Protein AF-A0A6B2XYH4-F1 (afdb_monomer_lite)

Radius of gyration: 12.77 Å; chains: 1; bounding box: 37×20×31 Å

Secondary structure (DSSP, 8-state):
--HHHHHHHTT--HHHHHHHS--GGGTTSS-GGGHHHHHHHHHHHHTTSS-TTPPP-HHHHHHHHHHHHSSPPP---

pLDDT: mean 93.26, std 5.87, range [54.22, 97.81]

Sequence (77 aa):
EDVTRESIAAGVSPLELARATGLGPYAELLDSERLLPNLHRGYVEAEGRLPEGSPLDVGSLFAEMAVFHGRPPACHA

Foldseek 3Di:
DLVLVVCVVVVHALLNCLVVDAPPPCNPPPDSLVSSVVSVLVNCVVVVVDPRPDDDPPVVSQVVSCVSVVHHHDDDD

Structure (mmCIF, N/CA/C/O backbone):
data_AF-A0A6B2XYH4-F1
#
_entry.id   AF-A0A6B2XYH4-F1
#
loop_
_atom_site.group_PDB
_atom_site.id
_atom_site.type_symbol
_atom_site.label_atom_id
_atom_site.label_alt_id
_atom_site.label_comp_id
_atom_site.label_asym_id
_atom_site.label_entity_id
_atom_site.label_seq_id
_atom_site.pdbx_PDB_ins_code
_atom_site.Cartn_x
_atom_site.Cartn_y
_atom_site.Cartn_z
_atom_site.occupancy
_atom_site.B_iso_or_equiv
_atom_site.auth_seq_id
_atom_site.auth_comp_id
_atom_site.auth_asym_id
_atom_site.auth_atom_id
_atom_site.pdbx_PDB_model_num
ATOM 1 N N . GLU A 1 1 ? -16.929 5.249 -6.488 1.00 54.22 1 GLU A N 1
ATOM 2 C CA . GLU A 1 1 ? -17.153 4.620 -5.173 1.00 54.22 1 GLU A CA 1
ATOM 3 C C . GLU A 1 1 ? -15.799 4.349 -4.525 1.00 54.22 1 GLU A C 1
ATOM 5 O O . GLU A 1 1 ? -14.797 4.344 -5.237 1.00 54.22 1 GLU A O 1
ATOM 10 N N . ASP A 1 2 ? -15.738 4.252 -3.197 1.00 84.25 2 ASP A N 1
ATOM 11 C CA . ASP A 1 2 ? -14.484 4.058 -2.453 1.00 84.25 2 ASP A CA 1
ATOM 12 C C . ASP A 1 2 ? -14.133 2.563 -2.429 1.00 84.25 2 ASP A C 1
ATOM 14 O O . ASP A 1 2 ? -14.558 1.826 -1.537 1.00 84.25 2 ASP A O 1
ATOM 18 N N . VAL A 1 3 ? -13.376 2.121 -3.442 1.00 89.38 3 VAL A N 1
ATOM 19 C CA . VAL A 1 3 ? -12.991 0.713 -3.665 1.00 89.38 3 VAL A CA 1
ATOM 20 C C . VAL A 1 3 ? -12.369 0.062 -2.424 1.00 89.38 3 VAL A C 1
ATOM 22 O O . VAL A 1 3 ? -12.524 -1.138 -2.200 1.00 89.38 3 VAL A O 1
ATOM 25 N N . THR A 1 4 ? -11.707 0.852 -1.574 1.00 92.12 4 THR A N 1
ATOM 26 C CA . THR A 1 4 ? -11.099 0.367 -0.334 1.00 92.12 4 THR A CA 1
ATOM 27 C C . THR A 1 4 ? -12.166 -0.106 0.646 1.00 92.12 4 THR A C 1
ATOM 29 O O . THR A 1 4 ? -12.069 -1.214 1.168 1.00 92.12 4 THR A O 1
ATOM 32 N N . ARG A 1 5 ? -13.223 0.685 0.868 1.00 92.81 5 ARG A N 1
ATOM 33 C CA . ARG A 1 5 ? -14.306 0.323 1.801 1.00 92.81 5 ARG A CA 1
ATOM 34 C C . ARG A 1 5 ? -15.070 -0.911 1.351 1.00 92.81 5 ARG A C 1
ATOM 36 O O . ARG A 1 5 ? -15.405 -1.750 2.182 1.00 92.81 5 ARG A O 1
ATOM 43 N N . GLU A 1 6 ? -15.326 -1.028 0.055 1.00 94.06 6 GLU A N 1
ATOM 44 C CA . GLU A 1 6 ? -15.979 -2.208 -0.518 1.00 94.06 6 GLU A CA 1
ATOM 45 C C . GLU A 1 6 ? -15.129 -3.462 -0.322 1.00 94.06 6 GLU A C 1
ATOM 47 O O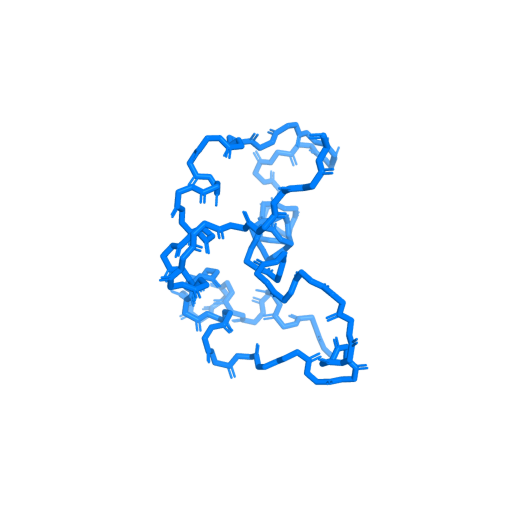 . GLU A 1 6 ? -15.631 -4.499 0.108 1.00 94.06 6 GLU A O 1
ATOM 52 N N . SER A 1 7 ? -13.824 -3.347 -0.556 1.00 95.75 7 SER A N 1
ATOM 53 C CA . SER A 1 7 ? -12.884 -4.457 -0.405 1.00 95.75 7 SER A CA 1
ATOM 54 C C . SER A 1 7 ? -12.724 -4.883 1.053 1.00 95.75 7 SER A C 1
ATOM 56 O O . SER A 1 7 ? -12.709 -6.079 1.339 1.00 95.75 7 SER A O 1
ATOM 58 N N . ILE A 1 8 ? -12.700 -3.925 1.987 1.00 95.88 8 ILE A N 1
ATOM 59 C CA . ILE A 1 8 ? -12.741 -4.196 3.431 1.00 95.88 8 ILE A CA 1
ATOM 60 C C . ILE A 1 8 ? -14.019 -4.960 3.792 1.00 95.88 8 ILE A C 1
ATOM 62 O O . ILE A 1 8 ? -13.949 -5.997 4.449 1.00 95.88 8 ILE A O 1
ATOM 66 N N . ALA A 1 9 ? -15.186 -4.487 3.340 1.00 95.88 9 ALA A N 1
ATOM 67 C CA . ALA A 1 9 ? -16.463 -5.147 3.610 1.00 95.88 9 ALA A CA 1
ATOM 68 C C . ALA A 1 9 ? -16.527 -6.569 3.022 1.00 95.88 9 ALA A C 1
ATOM 70 O O . ALA A 1 9 ? -17.162 -7.449 3.602 1.00 95.88 9 ALA A O 1
ATOM 71 N N . ALA A 1 10 ? -15.843 -6.802 1.900 1.00 96.12 10 ALA A N 1
ATOM 72 C CA . ALA A 1 10 ? -15.713 -8.106 1.258 1.00 96.12 10 ALA A CA 1
ATOM 73 C C . ALA A 1 10 ? -14.607 -8.999 1.861 1.00 96.12 10 ALA A C 1
ATOM 75 O O . ALA A 1 10 ? -14.457 -10.142 1.431 1.00 96.12 10 ALA A O 1
ATOM 76 N N . GLY A 1 11 ? -13.832 -8.512 2.839 1.00 96.88 11 GLY A N 1
ATOM 77 C CA . GLY A 1 11 ? -12.718 -9.255 3.438 1.00 96.88 11 GLY A CA 1
ATOM 78 C C . GLY A 1 11 ? -11.529 -9.475 2.496 1.00 96.88 11 GLY A C 1
ATOM 79 O O . GLY A 1 11 ? -10.735 -10.385 2.722 1.00 96.88 11 GLY A O 1
ATOM 80 N N . VAL A 1 12 ? -11.410 -8.666 1.442 1.00 97.81 12 VAL A N 1
ATOM 81 C CA . VAL A 1 12 ? -10.326 -8.732 0.455 1.00 97.81 12 VAL A CA 1
ATOM 82 C C . VAL A 1 12 ? -9.105 -8.006 1.008 1.00 97.81 12 VAL A C 1
ATOM 84 O O . VAL A 1 12 ? -9.207 -6.866 1.461 1.00 97.81 12 VAL A O 1
ATOM 87 N N . SER A 1 13 ? -7.935 -8.637 0.958 1.00 96.38 13 SER A N 1
ATOM 88 C CA . SER A 1 13 ? -6.680 -8.017 1.396 1.00 96.38 13 SER A CA 1
ATOM 89 C C . SER A 1 13 ? -6.166 -6.958 0.403 1.00 96.38 13 SER A C 1
ATOM 91 O O . SER A 1 13 ? -6.469 -7.030 -0.791 1.00 96.38 13 SER A O 1
ATOM 93 N N . PRO A 1 14 ? -5.308 -6.012 0.838 1.00 96.50 14 PRO A N 1
ATOM 94 C CA . PRO A 1 14 ? -4.664 -5.058 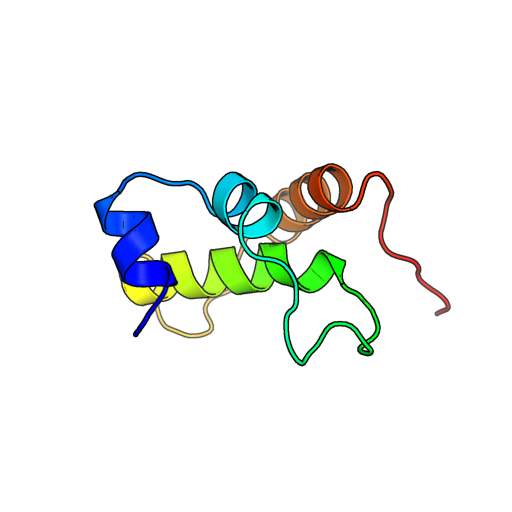-0.067 1.00 96.50 14 PRO A CA 1
ATOM 95 C C . PRO A 1 14 ? -3.906 -5.722 -1.224 1.00 96.50 14 PRO A C 1
ATOM 97 O O . PRO A 1 14 ? -3.938 -5.216 -2.342 1.00 96.50 14 PRO A O 1
ATOM 100 N N . LEU A 1 15 ? -3.254 -6.868 -0.987 1.00 96.19 15 LEU A N 1
ATOM 101 C CA . LEU A 1 15 ? -2.529 -7.613 -2.022 1.00 96.19 15 LEU A CA 1
ATOM 102 C C . LEU A 1 15 ? -3.461 -8.219 -3.072 1.00 96.19 15 LEU A C 1
ATOM 104 O O . LEU A 1 15 ? -3.174 -8.152 -4.268 1.00 96.19 15 LEU A O 1
ATOM 108 N N . GLU A 1 16 ? -4.566 -8.821 -2.639 1.00 96.69 16 GLU A N 1
ATOM 109 C CA . GLU A 1 16 ? -5.585 -9.342 -3.552 1.00 96.69 16 GLU A CA 1
ATOM 110 C C . GLU A 1 16 ? -6.210 -8.208 -4.360 1.00 96.69 16 GLU A C 1
ATOM 112 O O . GLU A 1 16 ? -6.326 -8.317 -5.583 1.00 96.69 16 GLU A O 1
ATOM 117 N N . LEU A 1 17 ? -6.519 -7.089 -3.701 1.00 96.31 17 LEU A N 1
ATOM 118 C CA . LEU A 1 17 ? -7.059 -5.915 -4.365 1.00 96.31 17 LEU A CA 1
ATOM 119 C C . LEU A 1 17 ? -6.073 -5.329 -5.379 1.00 96.31 17 LEU A C 1
ATOM 121 O O . LEU A 1 17 ? -6.477 -5.040 -6.500 1.00 96.31 17 LEU A O 1
ATOM 125 N N . ALA A 1 18 ? -4.786 -5.209 -5.045 1.00 95.19 18 ALA A N 1
ATOM 126 C CA . ALA A 1 18 ? -3.755 -4.717 -5.963 1.00 95.19 18 ALA A CA 1
ATOM 127 C C . ALA A 1 18 ? -3.628 -5.593 -7.218 1.00 95.19 18 ALA A C 1
ATOM 129 O O . ALA A 1 18 ? -3.383 -5.095 -8.313 1.00 95.19 18 ALA A O 1
ATOM 130 N N . ARG A 1 19 ? -3.795 -6.913 -7.072 1.00 94.38 19 ARG A N 1
ATOM 131 C CA . ARG A 1 19 ? -3.752 -7.859 -8.198 1.00 94.38 19 ARG A CA 1
ATOM 132 C C . ARG A 1 19 ? -5.006 -7.799 -9.066 1.00 94.38 19 ARG A C 1
ATOM 134 O O . ARG A 1 19 ? -4.910 -8.022 -10.269 1.00 94.38 19 ARG A O 1
ATOM 141 N N . ALA A 1 20 ? -6.163 -7.524 -8.468 1.00 94.12 20 ALA A N 1
ATOM 142 C CA . ALA A 1 20 ? -7.437 -7.420 -9.177 1.00 94.12 20 ALA A CA 1
ATOM 143 C C . ALA A 1 20 ? -7.644 -6.045 -9.834 1.00 94.12 20 ALA A C 1
ATOM 145 O O . ALA A 1 20 ? -8.247 -5.942 -10.902 1.00 94.12 20 ALA A O 1
ATOM 146 N N . THR A 1 21 ? -7.135 -4.991 -9.200 1.00 87.12 21 THR A N 1
ATOM 147 C CA . THR A 1 21 ? -7.360 -3.596 -9.577 1.00 87.12 21 THR A CA 1
ATOM 148 C C . THR A 1 21 ? -6.106 -3.091 -10.268 1.00 87.12 21 THR A C 1
ATOM 150 O O . THR A 1 21 ? -5.136 -2.702 -9.627 1.00 87.12 21 THR A O 1
ATOM 153 N N . GLY A 1 22 ? -6.090 -3.153 -11.600 1.00 84.69 22 GLY A N 1
ATOM 154 C CA . GLY A 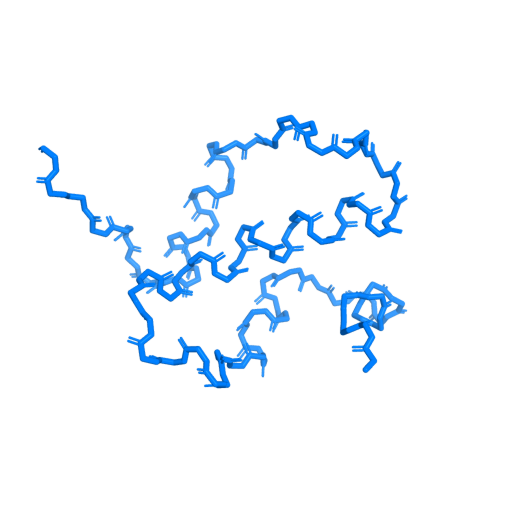1 22 ? -5.001 -2.567 -12.381 1.00 84.69 22 GLY A CA 1
ATOM 155 C C . GLY A 1 22 ? -4.866 -1.055 -12.142 1.00 84.69 22 GLY A C 1
ATOM 156 O O . GLY A 1 22 ? -5.743 -0.413 -11.571 1.00 84.69 22 GLY A O 1
ATOM 157 N N . LEU A 1 23 ? -3.782 -0.458 -12.643 1.00 89.62 23 LEU A N 1
ATOM 158 C CA . LEU A 1 23 ? -3.473 0.967 -12.439 1.00 89.62 23 LEU A CA 1
ATOM 159 C C . LEU A 1 23 ? -4.424 1.941 -13.151 1.00 89.62 23 LEU A C 1
ATOM 161 O O . LEU A 1 23 ? -4.407 3.138 -12.866 1.00 89.62 23 LEU A O 1
ATOM 165 N N . GLY A 1 24 ? -5.242 1.446 -14.083 1.00 89.44 24 GLY A N 1
ATOM 166 C CA . GLY A 1 24 ? -6.216 2.257 -14.805 1.00 89.44 24 GLY A CA 1
ATOM 167 C C . GLY A 1 24 ? -5.557 3.472 -15.482 1.00 89.44 24 GLY A C 1
ATOM 168 O O . GLY A 1 24 ? -4.566 3.288 -16.188 1.00 89.44 24 GLY A O 1
ATOM 169 N N . PRO A 1 25 ? -6.062 4.702 -15.261 1.00 91.75 25 PRO A N 1
ATOM 170 C CA . PRO A 1 25 ? -5.503 5.932 -15.835 1.00 91.75 25 PRO A CA 1
ATOM 171 C C . PRO A 1 25 ? -4.086 6.294 -15.373 1.00 91.75 25 PRO A C 1
ATOM 173 O O . PRO A 1 25 ? -3.550 7.288 -15.832 1.00 91.75 25 PRO A O 1
ATOM 176 N N . TYR A 1 26 ? -3.512 5.561 -14.419 1.00 91.75 26 TYR A N 1
ATOM 177 C CA . TYR A 1 26 ? -2.173 5.820 -13.887 1.00 91.75 26 TYR A CA 1
ATOM 178 C C . TYR A 1 26 ? -1.143 4.807 -14.399 1.00 91.75 26 TYR A C 1
ATOM 180 O O . TYR A 1 26 ? -0.029 4.749 -13.882 1.00 91.75 26 TYR A O 1
ATOM 188 N N . ALA A 1 27 ? -1.510 3.980 -15.382 1.00 92.44 27 ALA A N 1
ATOM 189 C CA . ALA A 1 27 ? -0.655 2.923 -15.914 1.00 92.44 27 ALA A CA 1
ATOM 190 C C . ALA A 1 27 ? 0.635 3.449 -16.565 1.00 92.44 27 ALA A C 1
ATOM 192 O O . ALA A 1 27 ? 1.618 2.715 -16.632 1.00 92.44 27 ALA A O 1
ATOM 193 N N . GLU A 1 28 ? 0.648 4.701 -17.029 1.00 93.56 28 GLU A N 1
ATOM 194 C CA . GLU A 1 28 ? 1.840 5.361 -17.567 1.00 93.56 28 GLU A CA 1
ATOM 195 C C . GLU A 1 28 ? 2.801 5.920 -16.504 1.00 93.56 28 GLU A C 1
ATOM 197 O O . GLU A 1 28 ? 3.903 6.352 -16.851 1.00 93.56 28 GLU A O 1
ATOM 202 N N . LEU A 1 29 ? 2.409 5.947 -15.226 1.00 92.88 29 LEU A N 1
ATOM 203 C CA . LEU A 1 29 ? 3.279 6.438 -14.161 1.00 92.88 29 LEU A CA 1
ATOM 204 C C . LEU A 1 29 ? 4.366 5.414 -13.814 1.00 92.88 29 LEU A C 1
ATOM 206 O O . LEU A 1 29 ? 4.201 4.202 -13.955 1.00 92.88 29 LEU A O 1
ATOM 210 N N . LEU A 1 30 ? 5.495 5.929 -13.328 1.00 92.44 30 LEU A N 1
ATOM 211 C CA . LEU A 1 30 ? 6.557 5.104 -12.760 1.00 92.44 30 LEU A CA 1
ATOM 212 C C . LEU A 1 30 ? 6.111 4.481 -11.430 1.00 92.44 30 LEU A C 1
ATOM 214 O O . LEU A 1 30 ? 5.148 4.925 -10.806 1.00 92.44 30 LEU A O 1
ATOM 218 N N . ASP A 1 31 ? 6.862 3.476 -10.989 1.00 92.94 31 ASP A N 1
ATOM 219 C CA . ASP A 1 31 ? 6.701 2.818 -9.692 1.00 92.94 31 ASP A CA 1
ATOM 220 C C . ASP A 1 31 ? 5.301 2.213 -9.467 1.00 92.94 31 ASP A C 1
ATOM 222 O O . ASP A 1 31 ? 4.664 2.415 -8.429 1.00 92.94 31 ASP A O 1
ATOM 226 N N . SER A 1 32 ? 4.814 1.444 -10.448 1.00 93.62 32 SER A N 1
ATOM 227 C CA . SER A 1 32 ? 3.544 0.692 -10.390 1.00 93.62 32 SER A CA 1
ATOM 228 C C . SER A 1 32 ? 3.318 -0.073 -9.078 1.00 93.62 32 SER A C 1
ATOM 230 O O . SER A 1 32 ? 2.192 -0.224 -8.604 1.00 93.62 32 SER A O 1
ATOM 232 N N . GLU A 1 33 ? 4.399 -0.545 -8.466 1.00 94.56 33 GLU A N 1
ATOM 233 C CA . GLU A 1 33 ? 4.412 -1.273 -7.210 1.00 94.56 33 GLU A CA 1
ATOM 234 C C . GLU A 1 33 ? 3.925 -0.450 -6.016 1.00 94.56 33 GLU A C 1
ATOM 236 O O . GLU A 1 33 ? 3.428 -1.032 -5.053 1.00 94.56 33 GLU A O 1
ATOM 241 N N . ARG A 1 34 ? 3.972 0.890 -6.095 1.00 94.62 34 ARG A N 1
ATOM 242 C CA . ARG A 1 34 ? 3.454 1.792 -5.054 1.00 94.62 34 ARG A CA 1
ATOM 243 C C . ARG A 1 34 ? 1.945 1.693 -4.869 1.00 94.62 34 ARG A C 1
ATOM 245 O O . ARG A 1 34 ? 1.441 2.167 -3.852 1.00 94.62 34 ARG A O 1
ATOM 252 N N . LEU A 1 35 ? 1.228 1.048 -5.791 1.00 95.25 35 LEU A N 1
ATOM 253 C CA . LEU A 1 35 ? -0.181 0.725 -5.600 1.00 95.25 35 LEU A CA 1
ATOM 254 C C . LEU A 1 35 ? -0.405 -0.018 -4.276 1.00 95.25 35 LEU A C 1
ATOM 256 O O . LEU A 1 35 ? -1.265 0.383 -3.498 1.00 95.25 35 LEU A O 1
ATOM 260 N N . LEU A 1 36 ? 0.395 -1.046 -3.976 1.00 96.31 36 LEU A N 1
ATOM 261 C CA . LEU A 1 36 ? 0.190 -1.866 -2.782 1.00 96.31 36 LEU A CA 1
ATOM 262 C C . LEU A 1 36 ? 0.312 -1.076 -1.459 1.00 96.31 36 LEU A C 1
ATOM 264 O O . LEU A 1 36 ? -0.630 -1.119 -0.664 1.00 96.31 36 LEU A O 1
ATOM 268 N N . PRO A 1 37 ? 1.405 -0.337 -1.177 1.00 96.00 37 PRO A N 1
ATOM 269 C CA . PRO A 1 37 ? 1.493 0.455 0.050 1.00 96.00 37 PRO A CA 1
ATOM 270 C C . PRO A 1 37 ? 0.449 1.581 0.113 1.00 96.00 37 PRO A C 1
ATOM 272 O O . PRO A 1 37 ? -0.005 1.916 1.209 1.00 96.00 37 PRO A O 1
ATOM 275 N N . ASN A 1 38 ? 0.013 2.130 -1.028 1.00 95.06 38 ASN A N 1
ATOM 276 C CA . ASN A 1 38 ? -1.084 3.102 -1.061 1.00 95.06 38 ASN A CA 1
ATOM 277 C C . ASN A 1 38 ? -2.428 2.465 -0.674 1.00 95.06 38 ASN A C 1
ATOM 279 O O . ASN A 1 38 ? -3.209 3.081 0.049 1.00 95.06 38 ASN A O 1
ATOM 283 N N . LEU A 1 39 ? -2.686 1.219 -1.085 1.00 95.69 39 LEU A N 1
ATOM 284 C CA . LEU A 1 39 ? -3.868 0.480 -0.640 1.00 95.69 39 LEU A CA 1
ATOM 285 C C . LEU A 1 39 ? -3.806 0.186 0.862 1.00 95.69 39 LEU A C 1
ATOM 287 O O . LEU A 1 39 ? -4.785 0.420 1.559 1.00 95.69 39 LEU A O 1
ATOM 291 N N . HIS A 1 40 ? -2.657 -0.228 1.402 1.00 97.12 40 HIS A N 1
ATOM 292 C CA . HIS A 1 40 ? -2.496 -0.398 2.856 1.00 97.12 40 HIS A CA 1
ATOM 293 C C . HIS A 1 40 ? -2.803 0.872 3.647 1.00 97.12 40 HIS A C 1
ATOM 295 O O . HIS A 1 40 ? -3.503 0.814 4.659 1.00 97.12 40 HIS A O 1
ATOM 301 N N . ARG A 1 41 ? -2.313 2.022 3.169 1.00 96.31 41 ARG A N 1
ATOM 302 C CA . ARG A 1 41 ? -2.652 3.340 3.717 1.00 96.31 41 ARG A CA 1
ATOM 303 C C . ARG A 1 41 ? -4.165 3.560 3.713 1.00 96.31 41 ARG A C 1
ATOM 305 O O . ARG A 1 41 ? -4.725 3.835 4.771 1.00 96.31 41 ARG A O 1
ATOM 312 N N . GLY A 1 42 ? -4.814 3.346 2.567 1.00 95.12 42 GLY A N 1
ATOM 313 C CA . GLY A 1 42 ? -6.268 3.449 2.438 1.00 95.12 42 GLY A CA 1
ATOM 314 C C . GLY A 1 42 ? -7.017 2.542 3.418 1.00 95.12 42 GLY A C 1
ATOM 315 O O . GLY A 1 42 ? -7.966 2.987 4.054 1.00 95.12 42 GLY A O 1
ATOM 316 N N . TYR A 1 43 ? -6.567 1.297 3.605 1.00 96.06 43 TYR A N 1
ATOM 317 C CA . TYR A 1 43 ? -7.197 0.346 4.526 1.00 96.06 43 TYR A CA 1
ATOM 318 C C . TYR A 1 43 ? -7.088 0.790 5.987 1.00 96.06 43 TYR A C 1
ATOM 320 O O . TYR A 1 43 ? -8.074 0.784 6.721 1.00 96.06 43 TYR A O 1
ATOM 328 N N . VAL A 1 44 ? -5.887 1.182 6.419 1.00 96.00 44 VAL A N 1
ATOM 329 C CA . VAL A 1 44 ? -5.640 1.639 7.794 1.00 96.00 44 VAL A CA 1
ATOM 330 C C . VAL A 1 44 ? -6.475 2.873 8.126 1.00 96.00 44 VAL A C 1
ATOM 332 O O . VAL A 1 44 ? -7.036 2.949 9.221 1.00 96.00 44 VAL A O 1
ATOM 335 N N . GLU A 1 45 ? -6.561 3.821 7.195 1.00 94.56 45 GLU A N 1
ATOM 336 C CA . GLU A 1 45 ? -7.305 5.067 7.383 1.00 94.56 45 GLU A CA 1
ATOM 337 C C . GLU A 1 45 ? -8.818 4.844 7.314 1.00 94.56 45 GLU A C 1
ATOM 339 O O . GLU A 1 45 ? -9.547 5.354 8.164 1.00 94.56 45 GLU A O 1
ATOM 344 N N . ALA A 1 46 ? -9.300 4.022 6.377 1.00 93.88 46 ALA A N 1
ATOM 345 C CA . ALA A 1 46 ? -10.721 3.696 6.258 1.00 93.88 46 ALA A CA 1
ATOM 346 C C . ALA A 1 46 ? -11.269 2.962 7.492 1.00 93.88 46 ALA A C 1
ATOM 348 O O . ALA A 1 46 ? -12.416 3.192 7.878 1.00 93.88 46 ALA A O 1
ATOM 349 N N . GLU A 1 47 ? -10.459 2.106 8.118 1.00 94.06 47 GLU A N 1
ATOM 350 C CA . GLU A 1 47 ? -10.819 1.391 9.347 1.00 94.06 47 GLU A CA 1
ATOM 351 C C . GLU A 1 47 ? -10.523 2.187 10.628 1.00 94.06 47 GLU A C 1
ATOM 353 O O . GLU A 1 47 ? -10.912 1.762 11.716 1.00 94.06 47 GLU A O 1
ATOM 358 N N . GLY A 1 48 ? -9.830 3.327 10.531 1.00 94.12 48 GLY A N 1
ATOM 359 C CA . GLY A 1 48 ? -9.441 4.133 11.691 1.00 94.12 48 GLY A CA 1
ATOM 360 C C . GLY A 1 48 ? -8.466 3.423 12.636 1.00 94.12 48 GLY A C 1
ATOM 361 O O . GLY A 1 48 ? -8.442 3.717 13.831 1.00 94.12 48 GLY A O 1
ATOM 362 N N . ARG A 1 49 ? -7.665 2.475 12.126 1.00 92.62 49 ARG A N 1
ATOM 363 C CA . ARG A 1 49 ? -6.706 1.694 12.931 1.00 92.62 49 ARG A CA 1
ATOM 364 C C . AR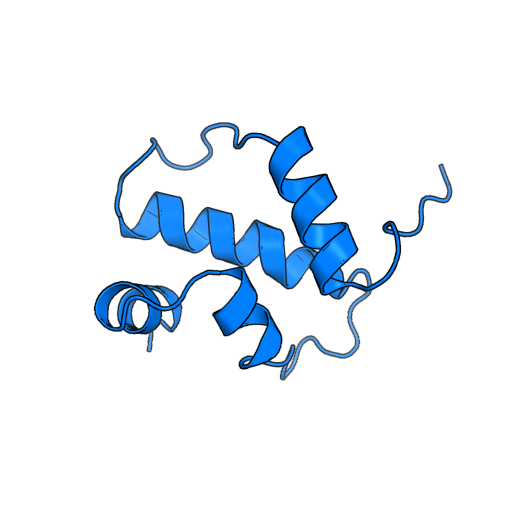G A 1 49 ? -5.559 2.540 13.482 1.00 92.62 49 ARG A C 1
ATOM 366 O O . ARG A 1 49 ? -5.006 2.203 14.526 1.00 92.62 49 ARG A O 1
ATOM 373 N N . LEU A 1 50 ? -5.191 3.606 12.774 1.00 93.38 50 LEU A N 1
ATOM 374 C CA . LEU A 1 50 ? -4.175 4.579 13.171 1.00 93.38 50 LEU A CA 1
ATOM 375 C C . LEU A 1 50 ? -4.664 6.000 12.840 1.00 93.38 50 LEU A C 1
ATOM 377 O O . LEU A 1 50 ? -5.454 6.158 11.907 1.00 93.38 50 LEU A O 1
ATOM 381 N N . PRO A 1 51 ? -4.172 7.040 13.541 1.00 94.75 51 PRO A N 1
ATOM 382 C CA . PRO A 1 51 ? -4.347 8.422 13.101 1.00 94.75 51 PRO A CA 1
ATOM 383 C C . PRO A 1 51 ? -3.845 8.624 11.663 1.00 94.75 51 PRO A C 1
ATOM 385 O O . PRO A 1 51 ? -2.836 8.029 11.270 1.00 94.75 51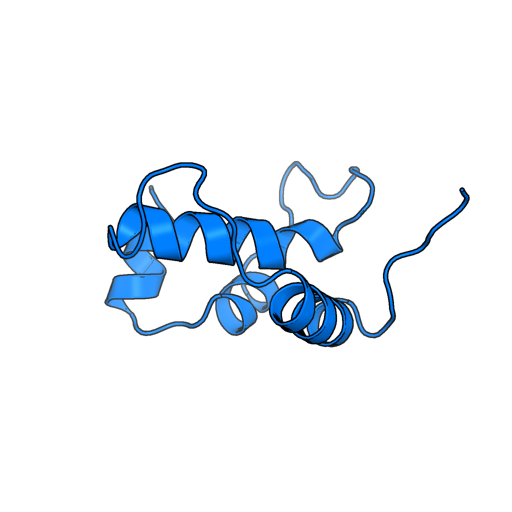 PRO A O 1
ATOM 388 N N . GLU A 1 52 ? -4.510 9.491 10.902 1.00 91.81 52 GLU A N 1
ATOM 389 C CA . GLU A 1 52 ? -4.114 9.832 9.529 1.00 91.81 52 GLU A CA 1
ATOM 390 C C . GLU A 1 52 ? -2.643 10.275 9.468 1.00 91.81 52 GLU A C 1
ATOM 392 O O . GLU A 1 52 ? -2.146 10.977 10.354 1.00 91.81 52 GLU A O 1
ATOM 397 N N . GLY A 1 53 ? -1.914 9.802 8.456 1.00 90.62 53 GLY A N 1
ATOM 398 C CA . GLY A 1 53 ? -0.486 10.102 8.310 1.00 90.62 53 GLY A CA 1
ATOM 399 C C . GLY A 1 53 ? 0.446 9.402 9.310 1.00 90.62 53 GLY A C 1
ATOM 400 O O . GLY A 1 53 ? 1.661 9.584 9.225 1.00 90.62 53 GLY A O 1
ATOM 401 N N . SER A 1 54 ? -0.066 8.555 10.214 1.00 95.94 54 SER A N 1
ATOM 402 C CA . SER A 1 54 ? 0.790 7.761 11.108 1.00 95.94 54 SER A CA 1
ATOM 403 C C . SER A 1 54 ? 1.759 6.881 10.313 1.00 95.94 54 SER A C 1
ATOM 405 O O . SER A 1 54 ? 1.375 6.366 9.251 1.00 95.94 54 SER A O 1
ATOM 407 N N . PRO A 1 55 ? 2.993 6.665 10.803 1.00 95.56 55 PRO A N 1
ATOM 408 C CA . PRO A 1 55 ? 3.929 5.748 10.168 1.00 95.56 55 PRO A CA 1
ATOM 409 C C . PRO A 1 55 ? 3.329 4.347 10.036 1.00 95.56 55 PRO A C 1
ATOM 411 O O . PRO A 1 55 ? 2.735 3.826 10.979 1.00 95.56 55 PRO A O 1
ATOM 414 N N . LEU A 1 56 ? 3.505 3.741 8.865 1.00 96.19 56 LEU A N 1
ATOM 415 C CA . LEU A 1 56 ? 3.268 2.314 8.667 1.00 96.19 56 LEU A CA 1
ATOM 416 C C . LEU A 1 56 ? 4.591 1.565 8.817 1.00 96.19 56 LEU A C 1
ATOM 418 O O . LEU A 1 56 ? 5.663 2.162 8.694 1.00 96.19 56 LEU A O 1
ATOM 422 N N . ASP A 1 57 ? 4.520 0.258 9.055 1.00 95.62 57 ASP A N 1
ATOM 423 C CA . ASP A 1 57 ? 5.705 -0.596 9.031 1.00 95.62 57 ASP A CA 1
ATOM 424 C C . ASP A 1 57 ? 6.251 -0.694 7.599 1.00 95.62 57 ASP A C 1
ATOM 426 O O . ASP A 1 57 ? 5.829 -1.520 6.787 1.00 95.62 57 ASP A O 1
ATOM 430 N N . VAL A 1 58 ? 7.200 0.189 7.291 1.00 94.12 58 VAL A N 1
ATOM 431 C CA . VAL A 1 58 ? 7.821 0.288 5.969 1.00 94.12 58 VAL A CA 1
ATOM 432 C C . VAL A 1 58 ? 8.566 -0.994 5.605 1.00 94.12 58 VAL A C 1
ATOM 434 O O . VAL A 1 58 ? 8.578 -1.360 4.434 1.00 94.12 58 VAL A O 1
ATOM 437 N N . GLY A 1 59 ? 9.161 -1.694 6.576 1.00 96.31 59 GLY A N 1
ATOM 438 C CA . GLY A 1 59 ? 9.903 -2.927 6.315 1.00 96.31 59 GLY A CA 1
ATOM 439 C C . GLY A 1 59 ? 8.982 -4.030 5.803 1.00 96.31 59 GLY A C 1
ATOM 440 O O . GLY A 1 59 ? 9.239 -4.618 4.749 1.00 96.31 59 GLY A O 1
ATOM 441 N N . SER A 1 60 ? 7.868 -4.245 6.504 1.00 96.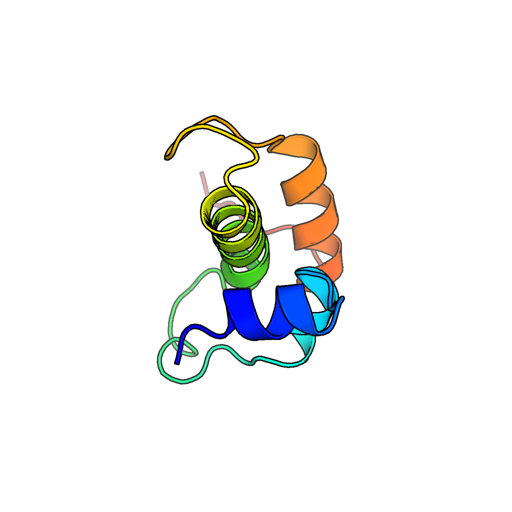00 60 SER A N 1
ATOM 442 C CA . SER A 1 60 ? 6.849 -5.218 6.100 1.00 96.00 60 SER A CA 1
ATOM 443 C C . SER A 1 60 ? 6.188 -4.840 4.772 1.00 96.00 60 SER A C 1
ATOM 445 O O . SER A 1 60 ? 6.073 -5.684 3.881 1.00 96.00 60 SER A O 1
ATOM 447 N N . LEU A 1 61 ? 5.832 -3.562 4.587 1.00 96.56 61 LEU A N 1
ATOM 448 C CA . LEU A 1 61 ? 5.239 -3.085 3.334 1.00 96.56 61 LEU A CA 1
ATOM 449 C C . LEU A 1 61 ? 6.185 -3.234 2.144 1.00 96.56 61 LEU A C 1
ATOM 451 O O . LEU A 1 61 ? 5.744 -3.586 1.054 1.00 96.56 61 LEU A O 1
ATOM 455 N N . PHE A 1 62 ? 7.481 -2.987 2.330 1.00 96.12 62 PHE A N 1
ATOM 456 C CA . PHE A 1 62 ? 8.462 -3.134 1.260 1.00 96.12 62 PHE A CA 1
ATOM 457 C C . PHE A 1 62 ? 8.622 -4.597 0.832 1.00 96.12 62 PHE A C 1
ATOM 459 O O . PHE A 1 62 ? 8.687 -4.884 -0.364 1.00 96.12 62 PHE A O 1
ATOM 466 N N . ALA A 1 63 ? 8.638 -5.527 1.792 1.00 96.25 63 ALA A N 1
ATOM 467 C CA . ALA A 1 63 ? 8.695 -6.956 1.502 1.00 96.25 63 ALA A CA 1
ATOM 468 C C . ALA A 1 63 ? 7.466 -7.421 0.702 1.00 96.25 63 ALA A C 1
ATOM 470 O O . ALA A 1 63 ? 7.607 -8.101 -0.315 1.00 96.25 63 ALA A O 1
ATOM 471 N N . GLU A 1 64 ? 6.264 -7.014 1.111 1.00 97.19 64 GLU A N 1
ATOM 472 C CA . GLU A 1 64 ? 5.029 -7.373 0.410 1.00 97.19 64 GLU A CA 1
ATOM 473 C C . GLU A 1 64 ? 4.921 -6.695 -0.965 1.00 97.19 64 GLU A C 1
ATOM 475 O O . GLU A 1 64 ? 4.504 -7.314 -1.944 1.00 97.19 64 GLU A O 1
ATOM 480 N N . MET A 1 65 ? 5.376 -5.445 -1.078 1.00 96.81 65 MET A N 1
ATOM 481 C CA . MET A 1 65 ? 5.443 -4.716 -2.344 1.00 96.81 65 MET A CA 1
ATOM 482 C C . MET A 1 65 ? 6.369 -5.413 -3.342 1.00 96.81 65 MET A C 1
ATOM 484 O O . MET A 1 65 ? 6.023 -5.519 -4.516 1.00 96.81 65 MET A O 1
ATOM 488 N N . ALA A 1 66 ? 7.503 -5.953 -2.889 1.00 96.38 66 ALA A N 1
ATOM 489 C CA . ALA A 1 66 ? 8.380 -6.755 -3.737 1.00 96.38 66 ALA A CA 1
ATOM 490 C C . ALA A 1 66 ? 7.707 -8.064 -4.197 1.00 96.38 66 ALA A C 1
ATOM 492 O O . ALA A 1 66 ? 7.897 -8.478 -5.341 1.00 96.38 66 ALA A O 1
ATOM 493 N N . VAL A 1 67 ? 6.879 -8.692 -3.350 1.00 96.31 67 VAL A N 1
ATOM 494 C CA . VAL A 1 67 ? 6.062 -9.864 -3.729 1.00 96.31 67 VAL A CA 1
ATOM 495 C C . VAL A 1 67 ? 5.010 -9.495 -4.777 1.00 96.31 67 VAL A C 1
ATOM 497 O O . VAL A 1 67 ? 4.796 -10.255 -5.720 1.00 96.31 67 VAL A O 1
ATOM 500 N N . PHE A 1 68 ? 4.360 -8.339 -4.641 1.00 96.38 68 PHE A N 1
ATOM 501 C CA . PHE A 1 68 ? 3.407 -7.834 -5.631 1.00 96.38 68 PHE A CA 1
ATOM 502 C C . PHE A 1 68 ? 4.085 -7.498 -6.964 1.00 96.38 68 PHE A C 1
ATOM 504 O O . PHE A 1 68 ? 3.605 -7.911 -8.017 1.00 96.38 68 PHE A O 1
ATOM 511 N N . HIS A 1 69 ? 5.218 -6.797 -6.920 1.00 95.62 69 HIS A N 1
ATOM 512 C CA . HIS A 1 69 ? 5.954 -6.366 -8.107 1.00 95.62 69 HIS A CA 1
ATOM 513 C C . HIS A 1 69 ? 6.721 -7.508 -8.799 1.00 95.62 69 HIS A C 1
ATOM 515 O O . HIS A 1 69 ? 7.098 -7.394 -9.964 1.00 95.62 69 HIS A O 1
ATOM 521 N N . GLY A 1 70 ? 6.989 -8.607 -8.086 1.00 96.56 70 GLY A N 1
ATOM 522 C CA . GLY A 1 70 ? 7.796 -9.736 -8.562 1.00 96.56 70 GLY A CA 1
ATOM 523 C C . GLY A 1 70 ? 9.309 -9.490 -8.528 1.00 96.56 70 GLY A C 1
ATOM 524 O O . GLY A 1 70 ? 10.088 -10.365 -8.902 1.00 96.56 70 GLY A O 1
ATOM 525 N N . ARG A 1 71 ? 9.740 -8.307 -8.082 1.00 95.81 71 ARG A N 1
ATOM 526 C CA . ARG A 1 71 ? 11.138 -7.904 -7.887 1.00 95.81 71 ARG A CA 1
ATOM 527 C C . ARG A 1 71 ? 11.197 -6.722 -6.909 1.00 95.81 71 ARG A C 1
ATOM 529 O O . ARG A 1 71 ? 10.178 -6.066 -6.702 1.00 95.81 71 ARG A O 1
ATOM 536 N N . PRO A 1 72 ? 12.362 -6.404 -6.326 1.00 94.75 72 PRO A N 1
ATOM 537 C CA . PRO A 1 72 ? 12.525 -5.162 -5.578 1.00 94.75 72 PRO A CA 1
ATOM 538 C C . PRO A 1 72 ? 12.283 -3.925 -6.468 1.00 94.75 72 PRO A C 1
ATOM 540 O O . PRO A 1 72 ? 12.626 -3.972 -7.654 1.00 94.75 72 PRO A O 1
ATOM 543 N N . PRO A 1 73 ? 11.744 -2.821 -5.918 1.00 91.88 73 PRO A N 1
ATOM 544 C CA . PRO A 1 73 ? 11.684 -1.531 -6.605 1.00 91.88 73 PRO A CA 1
ATOM 545 C C . PRO A 1 73 ? 13.062 -1.097 -7.106 1.00 91.88 73 PRO A C 1
ATOM 547 O O . PRO A 1 73 ? 14.075 -1.317 -6.434 1.00 91.88 73 PRO A O 1
ATOM 550 N N . ALA A 1 74 ? 13.107 -0.450 -8.269 1.00 89.69 74 ALA A N 1
ATOM 551 C CA . ALA A 1 74 ? 14.351 0.102 -8.787 1.00 89.69 74 ALA A CA 1
ATOM 552 C C . ALA A 1 74 ? 14.763 1.341 -7.974 1.00 89.69 74 ALA A C 1
ATOM 554 O O . ALA A 1 74 ? 13.955 2.233 -7.730 1.00 89.69 74 ALA A O 1
ATOM 555 N N . CYS A 1 75 ? 16.036 1.418 -7.582 1.00 85.75 75 CYS A N 1
ATOM 556 C CA . CYS A 1 75 ? 16.610 2.582 -6.911 1.00 85.75 75 CYS A CA 1
ATOM 557 C C . CYS A 1 75 ? 17.850 3.048 -7.681 1.00 85.75 75 CYS A C 1
ATOM 559 O O . CYS A 1 75 ? 18.711 2.231 -8.002 1.00 85.75 75 CYS A O 1
ATOM 561 N N . HIS A 1 76 ? 17.925 4.348 -7.981 1.00 83.69 76 HIS A N 1
ATOM 562 C CA . HIS A 1 76 ? 18.997 4.966 -8.779 1.00 83.69 76 HIS A CA 1
ATOM 563 C C . HIS A 1 76 ? 19.744 6.083 -8.023 1.00 83.69 76 HIS A C 1
ATOM 565 O O . HIS A 1 76 ? 20.357 6.938 -8.658 1.00 83.69 76 HIS A O 1
ATOM 571 N N . ALA A 1 77 ? 19.613 6.121 -6.693 1.00 74.38 77 ALA A N 1
ATOM 572 C CA . ALA A 1 77 ? 20.242 7.121 -5.828 1.00 74.38 77 ALA A CA 1
ATOM 573 C C . ALA A 1 77 ? 21.755 6.906 -5.666 1.00 74.38 77 ALA A C 1
ATOM 575 O O . ALA A 1 77 ? 22.198 5.736 -5.743 1.00 74.38 77 ALA A O 1
#